Protein AF-A0A0Q5HJ44-F1 (afdb_monomer_lite)

pLDDT: mean 71.51, std 14.83, range [39.81, 94.81]

Sequence (93 aa):
MKFTPHDAPRPAVASASLRSARLALARSQCAQFPTRLALARWTSSGNLPHLSGHGRPPLRAAWFARAQRDFQAWLEQGGFVQHDEETTEDEAA

Secondary structure (DSSP, 8-state):
-------PPPP---HHHHHHHHHHHHHHHHHHHHHHHHHHHHHTTT--TT--S---HHHHHHHHHHHHHHHHHHHHTTGGGGGGTTTSSSS--

Foldseek 3Di:
DDDDPPDDPDPPPPPVNVVVVVVVVVVVVVVCVVVVVVVCCLVCQHPPVPPPDSNPVVVSVVVVVVVVVVQVVCVVVVNPNVVVPVVPPPPPD

Radius of gyration: 26.63 Å; chains: 1; bounding box: 48×94×46 Å

Structure (mmCIF, N/CA/C/O backbone):
data_AF-A0A0Q5HJ44-F1
#
_entry.id   AF-A0A0Q5HJ44-F1
#
loop_
_atom_site.group_PDB
_atom_site.id
_atom_site.type_symbol
_atom_site.label_atom_id
_atom_site.label_alt_id
_atom_site.label_comp_id
_atom_site.label_asym_id
_atom_site.label_entity_id
_atom_site.label_seq_id
_atom_site.pdbx_PDB_ins_code
_atom_site.Cartn_x
_atom_site.Cartn_y
_atom_site.Cartn_z
_atom_site.occupancy
_atom_site.B_iso_or_equiv
_atom_site.auth_seq_id
_atom_site.auth_comp_id
_atom_site.auth_asym_id
_atom_site.auth_atom_id
_atom_site.pdbx_PDB_model_num
ATOM 1 N N . MET A 1 1 ? -26.328 55.822 19.775 1.00 39.81 1 MET A N 1
ATOM 2 C CA . MET A 1 1 ? -25.522 54.903 20.610 1.00 39.81 1 MET A CA 1
ATOM 3 C 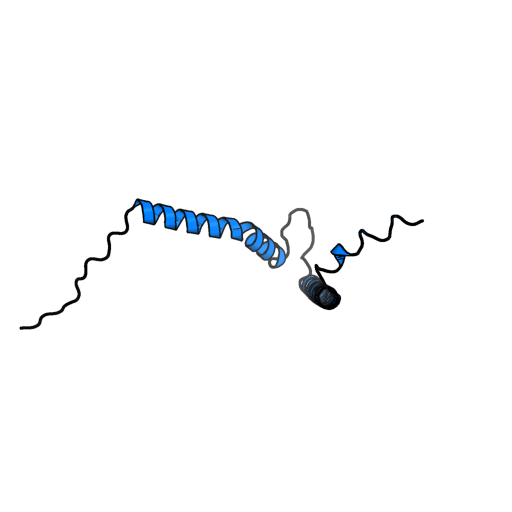C . MET A 1 1 ? -25.405 53.575 19.879 1.00 39.81 1 MET A C 1
ATOM 5 O O . MET A 1 1 ? -26.434 52.995 19.568 1.00 39.81 1 MET A O 1
ATOM 9 N N . LYS A 1 2 ? -24.192 53.146 19.510 1.00 45.00 2 LYS A N 1
ATOM 10 C CA . LYS A 1 2 ? -23.948 51.870 18.817 1.00 45.00 2 LYS A CA 1
ATOM 11 C C . LYS A 1 2 ? -23.378 50.883 19.839 1.00 45.00 2 LYS A C 1
ATOM 13 O O . LYS A 1 2 ? -22.271 51.102 20.311 1.00 45.00 2 LYS A O 1
ATOM 18 N N . PHE A 1 3 ? -24.128 49.842 20.191 1.00 50.31 3 PHE A N 1
ATOM 19 C CA . PHE A 1 3 ? -23.591 48.685 20.909 1.00 50.31 3 PHE A CA 1
ATOM 20 C C . PHE A 1 3 ? -23.170 47.648 19.868 1.00 50.31 3 PHE A C 1
ATOM 22 O O . PHE A 1 3 ? -24.010 47.130 19.138 1.00 50.31 3 PHE A O 1
ATOM 29 N N . THR A 1 4 ? -21.874 47.370 19.771 1.00 57.06 4 THR A N 1
ATOM 30 C CA . THR A 1 4 ? -21.341 46.240 19.003 1.00 57.06 4 THR A CA 1
ATOM 31 C C . THR A 1 4 ? -21.058 45.089 19.969 1.00 57.06 4 THR A C 1
ATOM 33 O O . THR A 1 4 ? -20.124 45.205 20.763 1.00 57.06 4 THR A O 1
ATOM 36 N N . PRO A 1 5 ? -21.823 43.982 19.944 1.00 60.59 5 PRO A N 1
ATOM 37 C CA . PRO A 1 5 ? -21.535 42.813 20.761 1.00 60.59 5 PRO A CA 1
ATOM 38 C C . PRO A 1 5 ? -20.578 41.894 19.996 1.00 60.59 5 PRO A C 1
ATOM 40 O O . PRO A 1 5 ? -20.997 40.919 19.374 1.00 60.59 5 PRO A O 1
ATOM 43 N N . HIS A 1 6 ? -19.285 42.211 19.988 1.00 57.47 6 HIS A N 1
ATOM 44 C CA . HIS A 1 6 ? -18.298 41.247 19.500 1.00 57.47 6 HIS A CA 1
ATOM 45 C C . HIS A 1 6 ? -16.941 41.403 20.175 1.00 57.47 6 HIS A C 1
ATOM 47 O O . HIS A 1 6 ? -15.925 41.608 19.524 1.00 57.47 6 HIS A O 1
ATOM 53 N N . ASP A 1 7 ? -16.936 41.292 21.498 1.00 54.69 7 ASP A N 1
ATOM 54 C CA . ASP A 1 7 ? -15.718 40.953 22.228 1.00 54.69 7 ASP A CA 1
ATOM 55 C C . ASP A 1 7 ? -16.044 39.837 23.222 1.00 54.69 7 ASP A C 1
ATOM 57 O O . ASP A 1 7 ? -16.116 40.017 24.435 1.00 54.69 7 ASP A O 1
ATOM 61 N N . ALA A 1 8 ? -16.390 38.670 22.674 1.00 60.47 8 ALA A N 1
ATOM 62 C CA . ALA A 1 8 ? -16.426 37.461 23.477 1.00 60.47 8 ALA A CA 1
ATOM 63 C C . ALA A 1 8 ? -14.966 37.069 23.763 1.00 60.47 8 ALA A C 1
ATOM 65 O O . ALA A 1 8 ? -14.202 36.892 22.806 1.00 60.47 8 ALA A O 1
ATOM 66 N N . PRO A 1 9 ? -14.552 36.919 25.035 1.00 58.88 9 PRO A N 1
ATOM 67 C CA . PRO A 1 9 ? -13.194 36.512 25.353 1.00 58.88 9 PRO A CA 1
ATOM 68 C C . PRO A 1 9 ? -12.937 35.151 24.708 1.00 58.88 9 PRO A C 1
ATOM 70 O O . PRO A 1 9 ? -13.638 34.175 24.986 1.00 58.88 9 PRO A O 1
ATOM 73 N N . ARG A 1 10 ? -11.943 35.087 23.811 1.00 57.66 10 ARG A N 1
ATOM 74 C CA . ARG A 1 10 ? -11.492 33.814 23.238 1.00 57.66 10 ARG A CA 1
ATOM 75 C C . ARG A 1 10 ? -11.200 32.868 24.403 1.00 57.66 10 ARG A C 1
ATOM 77 O O . ARG A 1 10 ? -10.438 33.261 25.289 1.00 57.66 10 ARG A O 1
ATOM 84 N N . PRO A 1 11 ? -11.780 31.655 24.433 1.00 57.53 11 PRO A N 1
ATOM 85 C CA . PRO A 1 11 ? -11.557 30.749 25.545 1.00 57.53 11 PRO A CA 1
ATOM 86 C C . PRO A 1 11 ? -10.054 30.502 25.663 1.00 57.53 11 PRO A C 1
ATOM 88 O O . PRO A 1 11 ? -9.413 30.050 24.711 1.00 57.53 11 PRO A O 1
ATOM 91 N N . ALA A 1 12 ? -9.483 30.856 26.814 1.00 62.78 12 ALA A N 1
ATOM 92 C CA . ALA A 1 12 ? -8.088 30.608 27.129 1.00 62.78 12 ALA A CA 1
ATOM 93 C C . ALA A 1 12 ? -7.905 29.093 27.267 1.00 62.78 12 ALA A C 1
ATOM 95 O O . ALA A 1 12 ? -8.074 28.511 28.336 1.00 62.78 12 ALA A O 1
ATOM 96 N N . VAL A 1 13 ? -7.635 28.431 26.144 1.00 60.56 13 VAL A N 1
ATOM 97 C CA . VAL A 1 13 ? -7.325 27.005 26.109 1.00 60.56 13 VAL A CA 1
ATOM 98 C C . VAL A 1 13 ? -6.085 26.803 26.978 1.00 60.56 13 VAL A C 1
ATOM 100 O O . VAL A 1 13 ? -5.027 27.365 26.687 1.00 60.56 13 VAL A O 1
ATOM 103 N N . ALA A 1 14 ? -6.227 26.054 28.076 1.00 71.69 14 ALA A N 1
ATOM 104 C CA . ALA A 1 14 ? -5.144 25.820 29.023 1.00 71.69 14 ALA A CA 1
ATOM 105 C C . ALA A 1 14 ? -3.876 25.361 28.282 1.00 71.69 14 ALA A C 1
ATOM 107 O O . ALA A 1 14 ? -3.919 24.511 27.393 1.00 71.69 14 ALA A O 1
ATOM 108 N N . SER A 1 15 ? -2.713 25.894 28.646 1.00 69.75 15 SER A N 1
ATOM 109 C CA . SER A 1 15 ? -1.437 25.554 27.995 1.00 69.75 15 SER A CA 1
ATOM 110 C C . SER A 1 15 ? -1.165 24.038 27.959 1.00 69.75 15 SER A C 1
ATOM 112 O O . SER A 1 15 ? -0.563 23.531 27.008 1.00 69.75 15 SER A O 1
ATOM 114 N N . ALA A 1 16 ? -1.677 23.300 28.950 1.00 72.50 16 ALA A N 1
ATOM 115 C CA . ALA A 1 16 ? -1.662 21.843 29.011 1.00 72.50 16 ALA A CA 1
ATOM 116 C C . ALA A 1 16 ? -2.494 21.166 27.902 1.00 72.50 16 ALA A C 1
ATOM 118 O O . ALA A 1 16 ? -2.022 20.192 27.315 1.00 72.50 16 ALA A O 1
ATOM 119 N N .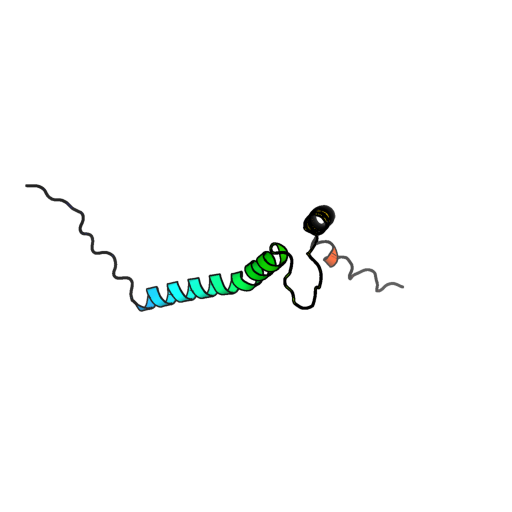 SER A 1 17 ? -3.677 21.687 27.555 1.00 80.44 17 SER A N 1
ATOM 120 C CA . SER A 1 17 ? -4.494 21.130 26.467 1.00 80.44 17 SER A CA 1
ATOM 121 C C . SER A 1 17 ? -3.946 21.492 25.083 1.00 80.44 17 SER A C 1
ATOM 123 O O . SER A 1 17 ? -4.024 20.687 24.158 1.00 80.44 17 SER A O 1
ATOM 125 N N . LEU A 1 18 ? -3.271 22.638 24.938 1.00 84.88 18 LEU A N 1
ATOM 126 C CA . LEU A 1 18 ? -2.500 22.933 23.721 1.00 84.88 18 LEU A CA 1
ATOM 127 C C . LEU A 1 18 ? -1.313 21.978 23.547 1.00 84.88 18 LEU A C 1
ATOM 129 O O . LEU A 1 18 ? -1.005 21.551 22.432 1.00 84.88 18 LEU A O 1
ATOM 133 N N . ARG A 1 19 ? -0.628 21.631 24.642 1.00 84.56 19 ARG A N 1
ATOM 134 C CA . ARG A 1 19 ? 0.473 20.660 24.621 1.00 84.56 19 ARG A CA 1
ATOM 135 C C . ARG A 1 19 ? -0.024 19.262 24.250 1.00 84.56 19 ARG A C 1
ATOM 137 O O . ARG A 1 19 ? 0.608 18.619 23.413 1.00 84.56 19 ARG A O 1
ATOM 144 N N . SER A 1 20 ? -1.143 18.807 24.817 1.00 87.88 20 SER A N 1
ATOM 145 C CA . SER A 1 20 ? -1.714 17.496 24.479 1.00 87.88 20 SER A CA 1
ATOM 146 C C . SER A 1 20 ? -2.193 17.434 23.025 1.00 87.88 20 SER A C 1
ATOM 148 O O . SER A 1 20 ? -1.896 16.454 22.343 1.00 87.88 20 SER A O 1
ATOM 150 N N . ALA A 1 21 ? -2.822 18.496 22.511 1.00 87.50 21 ALA A N 1
ATOM 151 C CA . ALA A 1 21 ? -3.230 18.587 21.108 1.00 87.50 21 ALA A CA 1
ATOM 152 C C . ALA A 1 21 ? -2.031 18.500 20.146 1.00 87.50 21 ALA A C 1
ATOM 154 O O . ALA A 1 21 ? -2.054 17.733 19.183 1.00 87.50 21 ALA A O 1
ATOM 155 N N . ARG A 1 22 ? -0.940 19.225 20.436 1.00 92.06 22 ARG A N 1
ATOM 156 C CA . ARG A 1 22 ? 0.304 19.143 19.648 1.00 92.06 22 ARG A CA 1
ATOM 157 C C . ARG A 1 22 ? 0.922 17.749 19.686 1.00 92.06 22 ARG A C 1
ATOM 159 O O . ARG A 1 22 ? 1.401 17.270 18.663 1.00 92.06 22 ARG A O 1
ATOM 166 N N . LEU A 1 23 ? 0.896 17.089 20.843 1.00 94.81 23 LEU A N 1
ATOM 167 C CA . LEU A 1 23 ? 1.421 15.733 20.983 1.00 94.81 23 LEU A CA 1
ATOM 168 C C . LEU A 1 23 ? 0.575 14.708 20.212 1.00 94.81 23 LEU A C 1
ATOM 170 O O . LEU A 1 23 ? 1.133 13.812 19.582 1.00 94.81 23 LEU A O 1
ATOM 174 N N . ALA A 1 24 ? -0.752 14.847 20.226 1.00 90.06 24 ALA A N 1
ATOM 175 C CA . ALA A 1 24 ? -1.654 14.009 19.438 1.00 90.06 24 ALA A CA 1
ATOM 176 C C . ALA A 1 24 ? -1.393 14.165 17.931 1.00 90.06 24 ALA A C 1
ATOM 178 O O . ALA A 1 24 ? -1.244 13.164 17.230 1.00 90.06 24 ALA A O 1
ATOM 179 N N . LEU A 1 25 ? -1.231 15.407 17.460 1.00 92.31 25 LEU A N 1
ATOM 180 C CA . LEU A 1 25 ? -0.849 15.702 16.077 1.00 92.31 25 LEU A CA 1
ATOM 181 C C . LEU A 1 25 ? 0.520 15.096 15.724 1.00 92.31 25 LEU A C 1
ATOM 183 O O . LEU A 1 25 ? 0.683 14.486 14.671 1.00 92.31 25 LEU A O 1
ATOM 187 N N . ALA A 1 26 ? 1.517 15.233 16.601 1.00 92.94 26 ALA A N 1
ATOM 188 C CA . ALA A 1 26 ? 2.840 14.660 16.366 1.00 92.94 26 ALA A CA 1
ATOM 189 C C . ALA A 1 26 ? 2.770 13.130 16.233 1.00 92.94 26 ALA A C 1
ATOM 191 O O . ALA A 1 26 ? 3.343 12.565 15.304 1.00 92.94 26 ALA A O 1
ATOM 192 N N . ARG A 1 27 ? 2.004 12.457 17.102 1.00 91.12 27 ARG A N 1
ATOM 193 C CA . ARG A 1 27 ? 1.798 11.002 17.033 1.00 91.12 27 ARG A CA 1
ATOM 194 C C . ARG A 1 27 ? 1.105 10.574 15.745 1.00 91.12 27 ARG A C 1
ATOM 196 O O . ARG A 1 27 ? 1.562 9.621 15.119 1.00 91.12 27 ARG A O 1
ATOM 203 N N . SER A 1 28 ? 0.060 11.284 15.317 1.00 90.00 28 SER A N 1
ATOM 204 C CA . SER A 1 28 ? -0.630 10.960 14.064 1.00 90.00 28 SER A CA 1
ATOM 205 C C . SER A 1 28 ? 0.292 11.130 12.852 1.00 90.00 28 SER A C 1
ATOM 207 O O . SER A 1 28 ? 0.287 10.298 11.948 1.00 90.00 28 SER A O 1
ATOM 209 N N . GLN A 1 29 ? 1.139 12.162 12.850 1.00 89.50 29 GLN A N 1
ATOM 210 C CA . GLN A 1 29 ? 2.122 12.386 11.787 1.00 89.50 29 GLN A CA 1
ATOM 211 C C . GLN A 1 29 ? 3.228 11.322 11.777 1.00 89.50 29 GLN A C 1
ATOM 213 O O . GLN A 1 29 ? 3.600 10.850 10.698 1.00 89.50 29 GLN A O 1
ATOM 218 N N . CYS A 1 30 ? 3.720 10.916 12.952 1.00 89.94 30 CYS A N 1
ATOM 219 C CA . CYS A 1 30 ? 4.704 9.841 13.086 1.00 89.94 30 CYS A CA 1
ATOM 220 C C . CYS A 1 30 ? 4.141 8.492 12.625 1.00 89.94 30 CYS A C 1
ATOM 222 O O . CYS A 1 30 ? 4.828 7.774 11.906 1.00 89.94 30 CYS A O 1
ATOM 224 N N . ALA A 1 31 ? 2.884 8.173 12.952 1.00 87.38 31 ALA A N 1
ATOM 225 C CA . ALA A 1 31 ? 2.230 6.945 12.491 1.00 87.38 31 ALA A CA 1
ATOM 226 C C . ALA A 1 31 ? 2.121 6.875 10.955 1.00 87.38 31 ALA A C 1
ATOM 228 O O . ALA A 1 31 ? 2.241 5.805 10.369 1.00 87.38 31 ALA A O 1
ATOM 229 N N . GLN A 1 32 ? 1.955 8.021 10.287 1.00 85.12 32 GLN A N 1
ATOM 230 C CA . GLN A 1 32 ? 1.884 8.112 8.822 1.00 85.12 32 GLN A CA 1
ATOM 231 C C . GLN A 1 32 ? 3.258 8.180 8.135 1.00 85.12 32 GLN A C 1
ATOM 233 O O . GLN A 1 32 ? 3.340 8.107 6.906 1.00 85.12 32 GLN A O 1
ATOM 238 N N . PHE A 1 33 ? 4.344 8.393 8.882 1.00 78.69 33 PHE A N 1
ATOM 239 C CA . PHE A 1 33 ? 5.676 8.591 8.308 1.00 78.69 33 PHE A CA 1
ATOM 240 C C . PHE A 1 33 ? 6.189 7.368 7.525 1.00 78.69 33 PHE A C 1
ATOM 242 O O . PHE A 1 33 ? 6.614 7.571 6.385 1.00 78.69 33 PHE A O 1
ATOM 249 N N . PRO A 1 34 ? 6.099 6.119 8.033 1.00 78.75 34 PRO A N 1
ATOM 250 C CA . PRO A 1 34 ? 6.583 4.948 7.301 1.00 78.75 34 PRO A CA 1
ATOM 251 C C . PRO A 1 34 ? 5.893 4.774 5.945 1.00 78.75 34 PRO A C 1
ATOM 253 O O . PRO A 1 34 ? 6.561 4.554 4.937 1.00 78.75 34 PRO A O 1
ATOM 256 N N . THR A 1 35 ? 4.572 4.962 5.896 1.00 80.31 35 THR A N 1
ATOM 257 C CA . THR A 1 35 ? 3.783 4.855 4.662 1.00 80.31 35 THR A CA 1
ATOM 258 C C . THR A 1 35 ? 4.155 5.942 3.658 1.00 80.31 35 THR A C 1
ATOM 260 O O . THR A 1 35 ? 4.406 5.646 2.491 1.00 80.31 35 THR A O 1
ATOM 263 N N . ARG A 1 36 ? 4.255 7.203 4.101 1.00 79.94 36 ARG A N 1
ATOM 264 C CA . ARG A 1 36 ? 4.678 8.316 3.232 1.00 79.94 36 ARG A CA 1
ATOM 265 C C . ARG A 1 36 ? 6.094 8.117 2.699 1.00 79.94 36 ARG A C 1
ATOM 267 O O . ARG A 1 36 ? 6.347 8.399 1.532 1.00 79.94 36 ARG A O 1
ATOM 274 N N . LEU A 1 37 ? 6.998 7.598 3.528 1.00 79.12 37 LEU A N 1
ATOM 275 C CA . LEU A 1 37 ? 8.365 7.276 3.128 1.00 79.12 37 LEU A CA 1
ATOM 276 C C . LEU A 1 37 ? 8.405 6.135 2.102 1.00 79.12 37 LEU A C 1
ATOM 278 O O . LEU A 1 37 ? 9.131 6.233 1.113 1.00 79.12 37 LEU A O 1
ATOM 282 N N . ALA A 1 38 ? 7.622 5.073 2.305 1.00 73.81 38 ALA A N 1
ATOM 283 C CA . ALA A 1 38 ? 7.509 3.965 1.360 1.00 73.81 38 ALA A CA 1
ATOM 284 C C . ALA A 1 38 ? 6.955 4.433 0.006 1.00 73.81 38 ALA A C 1
ATOM 286 O O . ALA A 1 38 ? 7.533 4.116 -1.033 1.00 73.81 38 ALA A O 1
ATOM 287 N N . LEU A 1 39 ? 5.905 5.262 0.013 1.00 75.56 39 LEU A N 1
ATOM 288 C CA . LEU A 1 39 ? 5.351 5.869 -1.199 1.00 75.56 39 LEU A CA 1
ATOM 289 C C . LEU A 1 39 ? 6.364 6.771 -1.902 1.00 75.56 39 LEU A C 1
ATOM 291 O O . LEU A 1 39 ? 6.529 6.654 -3.110 1.00 75.56 39 LEU A O 1
ATOM 295 N N . ALA A 1 40 ? 7.085 7.621 -1.169 1.00 73.88 40 ALA A N 1
ATOM 296 C CA . ALA A 1 40 ? 8.125 8.471 -1.747 1.00 73.88 40 ALA A CA 1
ATOM 297 C C . ALA A 1 40 ? 9.251 7.644 -2.387 1.00 73.88 40 ALA A C 1
ATOM 299 O O . ALA A 1 40 ? 9.713 7.976 -3.473 1.00 73.88 40 ALA A O 1
ATOM 300 N N . ARG A 1 41 ? 9.667 6.541 -1.752 1.00 70.81 41 ARG A N 1
ATOM 301 C CA . ARG A 1 41 ? 10.644 5.594 -2.323 1.00 70.81 41 ARG A CA 1
ATOM 302 C C . ARG A 1 41 ? 10.109 4.873 -3.559 1.00 70.81 41 ARG A C 1
ATOM 304 O O . ARG A 1 41 ? 10.871 4.570 -4.474 1.00 70.81 41 ARG A O 1
ATOM 311 N N . TRP A 1 42 ? 8.813 4.584 -3.579 1.00 69.12 42 TRP A N 1
ATOM 312 C CA . TRP A 1 42 ? 8.145 3.937 -4.701 1.00 69.12 42 TRP A CA 1
ATOM 313 C C . TRP A 1 42 ? 8.007 4.867 -5.915 1.00 69.12 42 TRP A C 1
ATOM 315 O O . TRP A 1 42 ? 8.247 4.453 -7.055 1.00 69.12 42 TRP A O 1
ATOM 325 N N . THR A 1 43 ? 7.632 6.128 -5.686 1.00 69.62 43 THR A N 1
ATOM 326 C CA . THR A 1 43 ? 7.397 7.122 -6.742 1.00 69.62 43 THR A CA 1
ATOM 327 C C . THR A 1 43 ? 8.700 7.719 -7.260 1.00 69.62 43 THR A C 1
ATOM 329 O O . THR A 1 43 ? 8.933 7.723 -8.472 1.00 69.62 43 THR A O 1
ATOM 332 N N . SER A 1 44 ? 9.595 8.136 -6.366 1.00 62.31 44 SER A N 1
ATOM 333 C CA . SER A 1 44 ? 10.942 8.582 -6.713 1.00 62.31 44 SER A CA 1
ATOM 334 C C . SER A 1 44 ? 11.810 7.359 -6.961 1.00 62.31 44 SER A C 1
ATOM 336 O O . SER A 1 44 ? 12.497 6.910 -6.051 1.00 62.31 44 SER A O 1
ATOM 338 N N . SER A 1 45 ? 11.721 6.803 -8.179 1.00 56.66 45 SER A N 1
ATOM 339 C CA . SER A 1 45 ? 12.639 5.812 -8.770 1.00 56.66 45 SER A CA 1
ATOM 340 C C . SER A 1 45 ? 13.854 5.531 -7.882 1.00 56.66 45 SER A C 1
ATOM 342 O O . SER A 1 45 ? 14.823 6.286 -7.929 1.00 56.66 45 SER A O 1
ATOM 344 N N . GLY A 1 46 ? 13.740 4.483 -7.060 1.00 58.38 46 GLY A N 1
ATOM 345 C CA . GLY A 1 46 ? 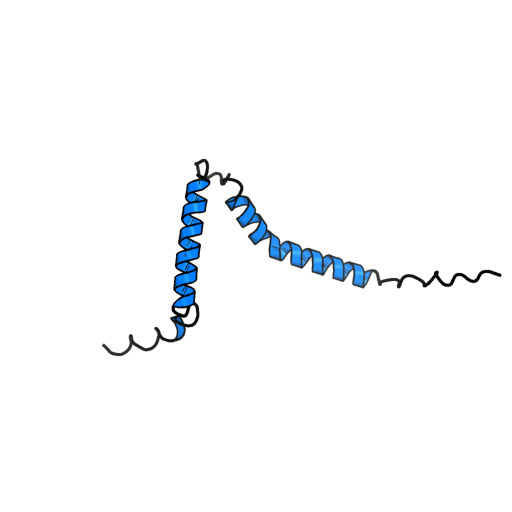14.572 4.243 -5.887 1.00 58.38 46 GLY A CA 1
ATOM 346 C C . GLY A 1 46 ? 16.035 4.639 -6.037 1.00 58.38 46 GLY A C 1
ATOM 347 O O . GLY A 1 46 ? 16.808 3.939 -6.676 1.00 58.38 46 GLY A O 1
ATOM 348 N N . ASN A 1 47 ? 16.439 5.693 -5.334 1.00 55.16 47 ASN A N 1
ATOM 349 C CA . ASN A 1 47 ? 17.815 5.794 -4.866 1.00 55.16 47 ASN A CA 1
ATOM 350 C C . ASN A 1 47 ? 17.936 4.953 -3.584 1.00 55.16 47 ASN A C 1
ATOM 352 O O . ASN A 1 47 ? 18.138 5.475 -2.488 1.00 55.16 47 ASN A O 1
ATOM 356 N N . LEU A 1 48 ? 17.676 3.646 -3.694 1.00 55.94 48 LEU A N 1
ATOM 357 C CA . LEU A 1 48 ? 18.172 2.709 -2.697 1.00 55.94 48 LEU A CA 1
ATOM 358 C C . LEU A 1 48 ? 19.592 2.358 -3.143 1.00 55.94 48 LEU A C 1
ATOM 360 O O . LEU A 1 48 ? 19.746 1.846 -4.249 1.00 55.94 48 LEU A O 1
ATOM 364 N N . PRO A 1 49 ? 20.620 2.601 -2.315 1.00 57.03 49 PRO A N 1
ATOM 365 C CA . PRO A 1 49 ? 22.024 2.486 -2.721 1.00 57.03 49 PRO A CA 1
ATOM 366 C C . PRO A 1 49 ? 22.457 1.073 -3.164 1.00 57.03 49 PRO A C 1
ATOM 368 O O . PRO A 1 49 ? 23.559 0.909 -3.666 1.00 57.03 49 PRO A O 1
ATOM 371 N N . HIS A 1 50 ? 21.599 0.059 -3.004 1.00 59.16 50 HIS A N 1
ATOM 372 C CA . HIS A 1 50 ? 21.816 -1.330 -3.428 1.00 59.16 50 HIS A CA 1
ATOM 373 C C . HIS A 1 50 ? 20.872 -1.799 -4.552 1.00 59.16 50 HIS A C 1
ATOM 375 O O . HIS A 1 50 ? 21.011 -2.919 -5.035 1.00 59.16 50 HIS A O 1
ATOM 381 N N . LEU A 1 51 ? 19.911 -0.975 -4.981 1.00 53.84 51 LEU A N 1
ATOM 382 C CA . LEU A 1 51 ? 19.050 -1.256 -6.132 1.00 53.84 51 LEU A CA 1
ATOM 383 C C . LEU A 1 51 ? 19.540 -0.410 -7.306 1.00 53.84 51 LEU A C 1
ATOM 385 O O . LEU A 1 51 ? 18.953 0.610 -7.661 1.00 53.84 51 LEU A O 1
ATOM 389 N N . SER A 1 52 ? 20.669 -0.824 -7.876 1.00 51.09 52 SER A N 1
ATOM 390 C CA . SER A 1 52 ? 21.304 -0.190 -9.029 1.00 51.09 52 SER A CA 1
ATOM 391 C C . SER A 1 52 ? 20.414 -0.333 -10.266 1.00 51.09 52 SER A C 1
ATOM 393 O O . SER A 1 52 ? 20.501 -1.305 -11.013 1.00 51.09 52 SER A O 1
ATOM 395 N N . GLY A 1 53 ? 19.527 0.628 -10.491 1.00 55.97 53 GLY A N 1
ATOM 396 C CA . GLY A 1 53 ? 18.752 0.706 -11.720 1.00 55.97 53 GLY A CA 1
ATOM 397 C C . GLY A 1 53 ? 17.779 1.868 -11.687 1.00 55.97 53 GLY A C 1
ATOM 398 O O . GLY A 1 53 ? 17.013 2.009 -10.738 1.00 55.97 53 GLY A O 1
ATOM 399 N N . HIS A 1 54 ? 17.775 2.689 -12.742 1.00 57.38 54 HIS A N 1
ATOM 400 C CA . HIS A 1 54 ? 16.683 3.626 -12.998 1.00 57.38 54 HIS A CA 1
ATOM 401 C C . HIS A 1 54 ? 15.387 2.820 -12.993 1.00 57.38 54 HIS A C 1
ATOM 403 O O . HIS A 1 54 ? 15.126 2.036 -13.908 1.00 57.38 54 HIS A O 1
ATOM 409 N N . GLY A 1 55 ? 14.626 2.914 -11.905 1.00 56.91 55 GLY A N 1
ATOM 410 C CA . GLY A 1 55 ? 13.514 2.017 -11.668 1.00 56.91 55 GLY A CA 1
ATOM 411 C C . GLY A 1 55 ? 12.458 2.302 -12.714 1.00 56.91 55 GLY A C 1
ATOM 412 O O . GLY A 1 55 ? 11.792 3.325 -12.612 1.00 56.91 55 GLY A O 1
ATOM 413 N N . ARG A 1 56 ? 12.373 1.429 -13.725 1.00 59.62 56 ARG A N 1
ATOM 414 C CA . ARG A 1 56 ? 11.616 1.607 -14.970 1.00 59.62 56 ARG A CA 1
ATOM 415 C C . ARG A 1 56 ? 10.161 1.949 -14.622 1.00 59.62 56 ARG A C 1
ATOM 417 O O . ARG A 1 56 ? 9.391 1.026 -14.342 1.00 59.62 56 ARG A O 1
ATOM 424 N N . PRO A 1 57 ? 9.764 3.240 -14.636 1.00 63.03 57 PRO A N 1
ATOM 425 C CA . PRO A 1 57 ? 8.433 3.658 -14.204 1.00 63.03 57 PRO A CA 1
ATOM 426 C C . PRO A 1 57 ? 7.288 2.907 -14.904 1.00 63.03 57 PRO A C 1
ATOM 428 O O . PRO A 1 57 ? 6.360 2.500 -14.203 1.00 63.03 57 PRO A O 1
ATOM 431 N N . PRO A 1 58 ? 7.353 2.611 -16.225 1.00 65.38 58 PRO A N 1
ATOM 432 C CA . PRO A 1 58 ? 6.282 1.858 -16.876 1.00 65.38 58 PRO A CA 1
ATOM 433 C C . PRO A 1 58 ? 6.203 0.396 -16.418 1.00 65.38 58 PRO A C 1
ATOM 435 O O . PRO A 1 58 ? 5.109 -0.154 -16.359 1.00 65.38 58 PRO A O 1
ATOM 438 N N . LEU A 1 59 ? 7.320 -0.233 -16.026 1.00 68.31 59 LEU A N 1
ATOM 439 C CA . LEU A 1 59 ? 7.290 -1.605 -15.504 1.00 68.31 59 LEU A CA 1
ATOM 440 C C . LEU A 1 59 ? 6.671 -1.666 -14.105 1.00 68.31 59 LEU A C 1
ATOM 442 O O . LEU A 1 59 ? 5.913 -2.589 -13.822 1.00 68.31 59 LEU A O 1
ATOM 446 N N . ARG A 1 60 ? 6.934 -0.669 -13.248 1.00 69.56 60 ARG A N 1
ATOM 447 C CA . ARG A 1 60 ? 6.279 -0.577 -11.933 1.00 69.56 60 ARG A CA 1
ATOM 448 C C . ARG A 1 60 ? 4.778 -0.339 -12.060 1.00 69.56 60 ARG A C 1
ATOM 450 O O . ARG A 1 60 ? 4.010 -0.975 -11.347 1.00 69.56 60 ARG A O 1
ATOM 457 N N . ALA A 1 61 ? 4.367 0.541 -12.973 1.00 73.88 61 ALA A N 1
ATOM 458 C CA . ALA A 1 61 ? 2.954 0.794 -13.238 1.00 73.88 61 ALA A CA 1
ATOM 459 C C . ALA A 1 61 ? 2.247 -0.462 -13.777 1.00 73.88 61 ALA A C 1
ATOM 461 O O . ALA A 1 61 ? 1.171 -0.809 -13.296 1.00 73.88 61 ALA A O 1
ATOM 462 N N . ALA A 1 62 ? 2.877 -1.183 -14.712 1.00 74.75 62 ALA A N 1
ATOM 463 C CA . ALA A 1 62 ? 2.341 -2.435 -15.242 1.00 74.75 62 ALA A CA 1
ATOM 464 C C . ALA A 1 62 ? 2.228 -3.524 -14.164 1.00 74.75 62 ALA A C 1
ATOM 466 O O . ALA A 1 62 ? 1.201 -4.200 -14.081 1.00 74.75 62 ALA A O 1
ATOM 467 N N . TRP A 1 63 ? 3.249 -3.664 -13.312 1.00 81.81 63 TRP A N 1
ATOM 468 C CA . TRP A 1 63 ? 3.211 -4.583 -12.176 1.00 81.81 63 TRP A CA 1
ATOM 469 C C . TRP A 1 63 ? 2.090 -4.221 -11.197 1.00 81.81 63 TRP A C 1
ATOM 471 O O . TRP A 1 63 ? 1.300 -5.091 -10.845 1.00 81.81 63 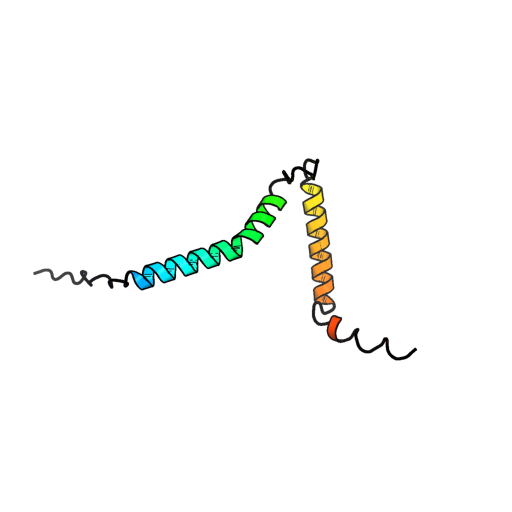TRP A O 1
ATOM 481 N N . PHE A 1 64 ? 1.965 -2.945 -10.817 1.00 80.38 64 PHE A N 1
ATOM 482 C CA . PHE A 1 64 ? 0.937 -2.495 -9.877 1.00 80.38 64 PHE A CA 1
ATOM 483 C C . PHE A 1 64 ? -0.474 -2.702 -10.434 1.00 80.38 64 PHE A C 1
ATOM 485 O O . PHE A 1 64 ? -1.336 -3.229 -9.740 1.00 80.38 64 PHE A O 1
ATOM 492 N N . ALA A 1 65 ? -0.701 -2.365 -11.706 1.00 79.38 65 ALA A N 1
ATOM 493 C CA . ALA A 1 65 ? -1.988 -2.587 -12.360 1.00 79.38 65 ALA A CA 1
ATOM 494 C C . ALA A 1 65 ? -2.364 -4.075 -12.402 1.00 79.38 65 ALA A C 1
ATOM 496 O O . ALA A 1 65 ? -3.536 -4.419 -12.265 1.00 79.38 65 ALA A O 1
ATOM 497 N N . ARG A 1 66 ? -1.380 -4.964 -12.581 1.00 82.75 66 ARG A N 1
ATOM 498 C CA . ARG A 1 66 ? -1.607 -6.406 -12.488 1.00 82.75 66 ARG A CA 1
ATOM 499 C C . ARG A 1 66 ? -1.927 -6.832 -11.056 1.00 82.75 66 ARG A C 1
ATOM 501 O O . ARG A 1 66 ? -2.969 -7.436 -10.851 1.00 82.75 66 ARG A O 1
ATOM 508 N N . ALA A 1 67 ? -1.092 -6.460 -10.089 1.00 84.81 67 ALA A N 1
ATOM 509 C CA . ALA A 1 67 ? -1.296 -6.794 -8.682 1.00 84.81 67 ALA A CA 1
ATOM 510 C C . ALA A 1 67 ? -2.661 -6.311 -8.163 1.00 84.81 67 ALA A C 1
ATOM 512 O O . ALA A 1 67 ? -3.323 -7.027 -7.423 1.00 84.81 67 ALA A O 1
ATOM 513 N N . GLN A 1 68 ? -3.118 -5.131 -8.596 1.00 88.19 68 GLN A N 1
ATOM 514 C CA . GLN A 1 68 ? -4.433 -4.600 -8.240 1.00 88.19 68 GLN A CA 1
ATOM 515 C C . GLN A 1 68 ? -5.580 -5.450 -8.805 1.00 88.19 68 GLN A C 1
ATOM 517 O O . GLN A 1 68 ? -6.553 -5.689 -8.096 1.00 88.19 68 GLN A O 1
ATOM 522 N N . ARG A 1 69 ? -5.482 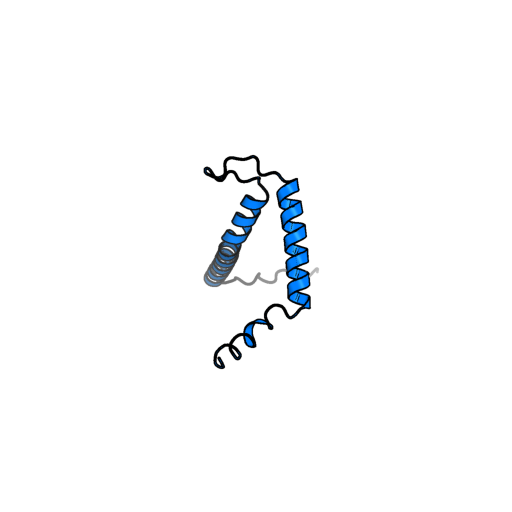-5.914 -10.060 1.00 88.94 69 ARG A N 1
ATOM 523 C CA . ARG A 1 69 ? -6.489 -6.819 -10.641 1.00 88.94 69 ARG A CA 1
ATOM 524 C C . ARG A 1 69 ? -6.507 -8.165 -9.931 1.00 88.94 69 ARG A C 1
ATOM 526 O O . ARG A 1 69 ? -7.582 -8.653 -9.610 1.00 88.94 69 ARG A O 1
ATOM 533 N N . ASP A 1 70 ? -5.331 -8.725 -9.671 1.00 90.88 70 ASP A N 1
ATOM 534 C CA . ASP A 1 70 ? -5.195 -10.019 -9.003 1.00 90.88 70 ASP A CA 1
ATOM 535 C C . ASP A 1 70 ? -5.765 -9.940 -7.571 1.00 90.88 70 ASP A C 1
ATOM 537 O O . ASP A 1 70 ? -6.528 -10.808 -7.157 1.00 90.88 70 ASP A O 1
ATOM 541 N N . PHE A 1 71 ? -5.491 -8.848 -6.846 1.00 85.88 71 PHE A N 1
ATOM 542 C CA . PHE A 1 71 ? -6.060 -8.593 -5.518 1.00 85.88 71 PHE A CA 1
ATOM 543 C C . PHE A 1 71 ? -7.583 -8.426 -5.548 1.00 85.88 71 PHE A C 1
ATOM 545 O O . PHE A 1 71 ? -8.278 -8.976 -4.700 1.00 85.88 71 PHE A O 1
ATOM 552 N N . G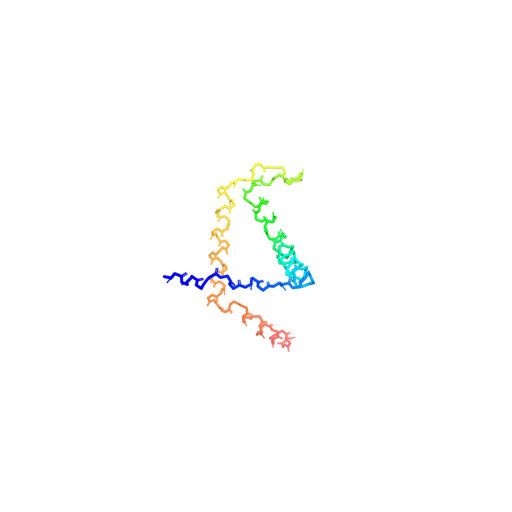LN A 1 72 ? -8.113 -7.698 -6.531 1.00 92.44 72 GLN A N 1
ATOM 553 C CA . GLN A 1 72 ? -9.557 -7.533 -6.690 1.00 92.44 72 GLN A CA 1
ATOM 554 C C . GLN A 1 72 ? -10.249 -8.872 -6.978 1.00 92.44 72 GLN A C 1
ATOM 556 O O . GLN A 1 72 ? -11.252 -9.187 -6.345 1.00 92.44 72 GLN A O 1
ATOM 561 N N . ALA A 1 73 ? -9.684 -9.684 -7.874 1.00 93.31 73 ALA A N 1
ATOM 562 C CA . ALA A 1 73 ? -10.197 -11.020 -8.157 1.00 93.31 73 ALA A CA 1
ATOM 563 C C . ALA A 1 73 ? -10.156 -11.916 -6.910 1.00 93.31 73 ALA A C 1
ATOM 565 O O . ALA A 1 73 ? -11.083 -12.687 -6.680 1.00 93.31 73 ALA A O 1
ATOM 566 N N . TRP A 1 74 ? -9.106 -11.806 -6.093 1.00 92.31 74 TRP A N 1
ATOM 567 C CA . TRP A 1 74 ? -9.003 -12.520 -4.820 1.00 92.31 74 TRP A CA 1
ATOM 568 C C . TRP A 1 74 ? -10.078 -12.079 -3.813 1.00 92.31 74 TRP A C 1
ATOM 570 O O . TRP A 1 74 ? -10.725 -12.927 -3.198 1.00 92.31 74 TRP A O 1
ATOM 580 N N . LEU A 1 75 ? -10.349 -10.772 -3.695 1.00 91.56 75 LEU A N 1
ATOM 581 C CA . LEU A 1 75 ? -11.451 -10.264 -2.867 1.00 91.56 75 LEU A CA 1
ATOM 582 C C . LEU A 1 75 ? -12.812 -10.813 -3.319 1.00 91.56 75 LEU A C 1
ATOM 584 O O . LEU A 1 75 ? -13.623 -11.194 -2.479 1.00 91.56 75 LEU A O 1
ATOM 588 N N . GLU A 1 76 ? -13.052 -10.886 -4.630 1.00 91.94 76 GLU A N 1
ATOM 589 C CA . GLU A 1 76 ? -14.293 -11.423 -5.210 1.00 91.94 76 GLU A CA 1
ATOM 590 C C . GLU A 1 76 ? -14.491 -12.918 -4.929 1.00 91.94 76 GLU A C 1
ATOM 592 O O . GLU A 1 76 ? -15.628 -13.380 -4.859 1.00 91.94 76 GLU A O 1
ATOM 597 N N . GLN A 1 77 ? -13.409 -13.670 -4.718 1.00 86.81 77 GLN A N 1
ATOM 598 C CA . GLN A 1 77 ? -13.473 -15.097 -4.392 1.00 86.81 77 GLN A CA 1
ATOM 599 C C . GLN A 1 77 ? -13.747 -15.356 -2.899 1.00 86.81 77 GLN A C 1
ATOM 601 O O . GLN A 1 77 ? -13.988 -16.497 -2.510 1.00 86.81 77 GLN A O 1
ATOM 606 N N . GLY A 1 78 ? -13.748 -14.317 -2.061 1.00 86.25 78 GLY A N 1
ATOM 607 C CA . GLY A 1 78 ? -13.975 -14.417 -0.615 1.00 86.25 78 GLY A CA 1
ATOM 608 C C . GLY A 1 78 ? -12.891 -13.736 0.217 1.00 86.25 78 GLY A C 1
ATOM 609 O O . GLY A 1 78 ? -13.074 -13.547 1.420 1.00 86.25 78 GLY A O 1
ATOM 610 N N . GLY A 1 79 ? -11.784 -13.325 -0.412 1.00 89.31 79 GLY A N 1
ATOM 611 C CA . GLY A 1 79 ? -10.722 -12.545 0.211 1.00 89.31 79 GLY A CA 1
ATOM 612 C C . GLY A 1 79 ? -10.278 -13.115 1.557 1.00 89.31 79 GLY A C 1
ATOM 613 O O . GLY A 1 79 ? -9.902 -14.275 1.678 1.00 89.31 79 GLY A O 1
ATOM 614 N N . PHE A 1 80 ? -10.365 -12.287 2.595 1.00 81.50 80 PHE A N 1
ATOM 615 C CA . PHE A 1 80 ? -9.917 -12.636 3.943 1.00 81.50 80 PHE A CA 1
ATOM 616 C C . PHE A 1 80 ? -10.717 -13.761 4.619 1.00 81.50 80 PHE A C 1
ATOM 618 O O . PHE A 1 80 ? -10.222 -14.316 5.589 1.00 81.50 80 PHE A O 1
ATOM 625 N N . VAL A 1 81 ? -11.918 -14.095 4.131 1.00 78.88 81 VAL A N 1
ATOM 626 C CA . VAL A 1 81 ? -12.789 -15.134 4.718 1.00 78.88 81 VAL A CA 1
ATOM 627 C C . VAL A 1 81 ? -12.375 -16.544 4.271 1.00 78.88 81 VAL A C 1
ATOM 629 O O . VAL A 1 81 ? -12.685 -17.519 4.941 1.00 78.88 81 VAL A O 1
ATOM 632 N N . GLN A 1 82 ? -11.632 -16.671 3.164 1.00 65.94 82 GLN A N 1
ATOM 633 C CA . GLN A 1 82 ? -11.260 -17.975 2.596 1.00 65.94 82 GLN A CA 1
ATOM 634 C C . GLN A 1 82 ? -10.330 -18.807 3.494 1.00 65.94 82 GLN A C 1
ATOM 636 O O . GLN A 1 82 ? -10.348 -20.029 3.416 1.00 65.94 82 GLN A O 1
ATOM 641 N N . HIS A 1 83 ? -9.530 -18.171 4.353 1.00 58.91 83 HIS A N 1
ATOM 642 C CA . HIS A 1 83 ? -8.537 -18.869 5.179 1.00 58.91 83 HIS A CA 1
ATOM 643 C C . HIS A 1 83 ? -9.084 -19.431 6.496 1.00 58.91 83 HIS A C 1
ATOM 645 O O . HIS A 1 83 ? -8.337 -20.083 7.222 1.00 58.91 83 HIS A O 1
ATOM 651 N N . ASP A 1 84 ? -10.365 -19.220 6.804 1.00 58.91 84 ASP A N 1
ATOM 652 C CA . ASP A 1 84 ? -10.984 -19.827 7.987 1.00 58.91 84 ASP A CA 1
ATOM 653 C C . ASP A 1 84 ? -11.387 -21.301 7.740 1.00 58.91 84 ASP A C 1
ATOM 655 O O . ASP A 1 84 ? -11.553 -22.055 8.695 1.00 58.91 84 ASP A O 1
ATOM 659 N N . GLU A 1 85 ? -11.477 -21.742 6.475 1.00 55.44 85 GLU A N 1
ATOM 660 C CA . GLU A 1 85 ? -11.957 -23.084 6.081 1.00 55.44 85 GLU A CA 1
ATOM 661 C C . GLU A 1 85 ? -10.818 -24.079 5.740 1.00 55.44 85 GLU A C 1
ATOM 663 O O . GLU A 1 85 ? -10.992 -25.291 5.848 1.00 55.44 85 GLU A O 1
ATOM 668 N N . GLU A 1 86 ? -9.616 -23.603 5.383 1.00 56.25 86 GLU A N 1
ATOM 669 C CA . GLU A 1 86 ? -8.482 -24.464 4.974 1.00 56.25 86 GLU A CA 1
ATOM 670 C C . GLU A 1 86 ? -7.827 -25.239 6.138 1.00 56.25 86 GLU A C 1
ATOM 672 O O . GLU A 1 86 ? -6.958 -26.076 5.910 1.00 56.25 86 GLU A O 1
ATOM 677 N N . THR A 1 87 ? -8.236 -25.011 7.393 1.00 53.66 87 THR A N 1
ATOM 678 C CA . THR A 1 87 ? -7.624 -25.687 8.560 1.00 53.66 87 THR A CA 1
ATOM 679 C C . THR A 1 87 ? -8.340 -26.992 8.950 1.00 53.66 87 THR A C 1
ATOM 681 O O . THR A 1 87 ? -7.945 -27.639 9.916 1.00 53.66 87 THR A O 1
ATOM 684 N N . THR A 1 88 ? -9.384 -27.408 8.226 1.00 55.19 88 THR A N 1
ATOM 685 C CA . THR A 1 88 ? -10.226 -28.557 8.620 1.00 55.19 88 THR A CA 1
ATOM 686 C C . THR A 1 88 ? -10.089 -29.824 7.774 1.00 55.19 88 THR A C 1
ATOM 688 O O . THR A 1 88 ? -10.655 -30.840 8.168 1.00 55.19 88 THR A O 1
ATOM 691 N N . GLU A 1 89 ? -9.332 -29.829 6.669 1.00 56.06 89 GLU A N 1
ATOM 692 C CA . GLU A 1 89 ? -9.321 -30.983 5.743 1.00 56.06 89 GLU A CA 1
ATOM 693 C C . GLU A 1 89 ? -8.006 -31.789 5.667 1.00 56.06 89 GLU A C 1
ATOM 695 O O . GLU A 1 89 ? -8.011 -32.872 5.089 1.00 56.06 89 GLU A O 1
ATOM 700 N N . ASP A 1 90 ? -6.918 -31.371 6.328 1.00 54.47 90 ASP A N 1
ATOM 701 C CA . ASP A 1 90 ? -5.638 -32.116 6.310 1.00 54.47 90 ASP A CA 1
ATOM 702 C C . ASP A 1 90 ? -5.475 -33.160 7.447 1.00 54.47 90 ASP A C 1
ATOM 704 O O . ASP A 1 90 ? -4.443 -33.826 7.538 1.00 54.47 90 ASP A O 1
ATOM 708 N N . GLU A 1 91 ? -6.488 -33.373 8.300 1.00 51.97 91 GLU A N 1
ATOM 709 C CA . GLU A 1 91 ? -6.493 -34.408 9.359 1.00 51.97 91 GLU A CA 1
ATOM 710 C C . GLU A 1 91 ? -7.396 -35.608 9.002 1.00 51.97 91 GLU A C 1
ATOM 712 O O . GLU A 1 91 ? -8.137 -36.134 9.830 1.00 51.97 91 GLU A O 1
ATOM 717 N N . ALA A 1 92 ? -7.379 -36.042 7.739 1.00 49.94 92 ALA A N 1
ATOM 718 C CA . ALA A 1 92 ? -8.045 -37.275 7.312 1.00 49.94 92 ALA A CA 1
ATOM 719 C C . ALA A 1 92 ? -7.368 -37.911 6.083 1.00 49.94 92 ALA A C 1
ATOM 721 O O . ALA A 1 92 ? -7.997 -38.082 5.037 1.00 49.94 92 ALA A O 1
ATOM 722 N N . ALA A 1 93 ? -6.091 -38.288 6.207 1.00 45.59 93 ALA A N 1
ATOM 723 C CA . ALA A 1 93 ? -5.422 -39.200 5.275 1.00 45.59 93 ALA A CA 1
ATOM 724 C C . ALA A 1 93 ? -4.479 -40.162 6.009 1.00 45.59 93 ALA A C 1
ATOM 726 O O . ALA A 1 93 ? -3.637 -39.682 6.800 1.00 45.59 93 ALA A O 1
#